Protein AF-A0A504L3K2-F1 (afdb_monomer)

Sequence (90 aa):
MTEYGGGTEDGEASGILIPLHEARNARLEQPVRFDRRELDQILRLYGRMVAANEWRDYAIDHLTDRAVFSVFRRASEVPLFQIVKDPKLA

Mean pre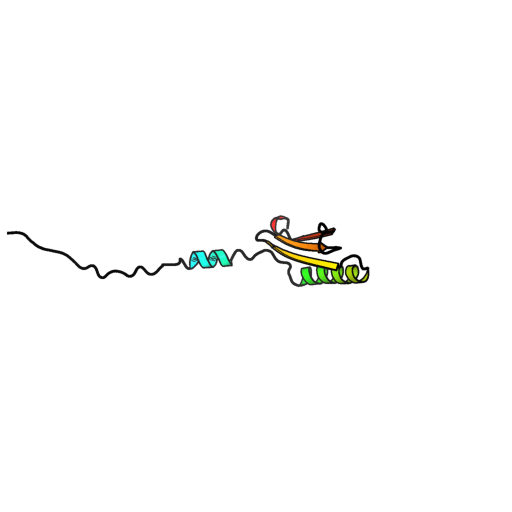dicted aligned error: 14.0 Å

pLDDT: mean 75.5, std 18.58, range [37.0, 95.25]

Secondary structure (DSSP, 8-state):
-------------------HHHHHHHTT-PPP---HHHHHHHHHHHHHHHHTT---EEEEEE-SS-EEEEEESSTTS--SEEEEE-GGG-

Nearest PDB structures (foldseek):
  5ib8-assembly2_65  TM=5.359E-01  e=2.455E+00  Thermus thermophilus HB8
  6b4v-assembly1_P  TM=4.506E-01  e=1.678E+00  Thermus thermophilus HB27
  6o90-assembly1_P  TM=4.572E-01  e=1.788E+00  Enterococcus faecalis
  6cib-assembly5_E  TM=4.798E-01  e=4.931E+00  Methanopyrus kandleri AV19
  8poc-assembly1_B  TM=3.024E-01  e=4.628E+00  Dickeya dadantii 3937

Solvent-accessible surface area (backbone atoms only — not comparable to full-atom values): 5693 Å² total; per-residue (Å²): 135,81,86,85,83,83,80,88,76,82,79,74,77,76,70,83,79,72,61,66,69,58,63,48,52,68,65,67,67,61,52,28,66,73,50,73,69,55,46,50,52,52,50,54,51,47,53,55,34,38,75,69,69,59,42,73,49,74,49,79,46,69,35,77,69,28,17,38,40,35,32,19,64,50,103,86,56,75,63,78,45,72,51,72,49,52,73,89,80,108

Foldseek 3Di:
DDDDDDDDDPPPPPDPPDPVVVVVVVVVLPFDDDDPVRVVVVVVVVVVCVVVLQFDDWDWDGGSFKIWIFTDSDPPDHGPDIDIDGPVVD

Radius of gyration: 27.26 Å; Cα contacts (8 Å, |Δi|>4): 94; chains: 1; bounding box: 62×60×64 Å

Structure (mmCIF, N/CA/C/O backbone):
data_AF-A0A504L3K2-F1
#
_entry.id   AF-A0A504L3K2-F1
#
loop_
_atom_site.group_PDB
_atom_site.id
_atom_site.type_symbol
_atom_site.label_atom_id
_atom_site.label_alt_id
_atom_site.label_comp_id
_atom_site.label_asym_id
_atom_site.label_entity_id
_atom_site.label_seq_id
_atom_site.pdbx_PDB_ins_code
_atom_site.Cartn_x
_atom_site.Cartn_y
_atom_site.Cartn_z
_atom_site.occupancy
_atom_site.B_iso_or_equiv
_atom_site.auth_seq_id
_atom_site.auth_comp_id
_atom_site.auth_asym_id
_atom_site.auth_atom_id
_atom_site.pdbx_PDB_model_num
ATOM 1 N N . MET A 1 1 ? -48.962 44.522 49.479 1.00 44.56 1 MET A N 1
ATOM 2 C CA . MET A 1 1 ? -48.953 44.714 48.017 1.00 44.56 1 MET A CA 1
ATOM 3 C C . MET A 1 1 ? -47.658 44.096 47.518 1.00 44.56 1 MET A C 1
ATOM 5 O O . MET A 1 1 ? -46.605 44.629 47.816 1.00 44.56 1 MET A O 1
ATOM 9 N N . THR A 1 2 ? -47.818 42.891 46.975 1.00 38.34 2 THR A N 1
ATOM 10 C CA . THR A 1 2 ? -46.966 42.027 46.137 1.00 38.34 2 THR A CA 1
ATOM 11 C C . THR A 1 2 ? -45.434 42.096 46.209 1.00 38.34 2 THR A C 1
ATOM 13 O O . THR A 1 2 ? -44.810 43.135 46.034 1.00 38.34 2 THR A O 1
ATOM 16 N N . GLU A 1 3 ? -44.886 40.894 46.388 1.00 43.53 3 GLU A N 1
ATOM 17 C CA . GLU A 1 3 ? -43.510 40.438 46.203 1.00 43.53 3 GLU A CA 1
ATOM 18 C C . GLU A 1 3 ? -42.881 40.850 44.864 1.00 43.53 3 GLU A C 1
ATOM 20 O O . GLU A 1 3 ? -43.563 40.903 43.844 1.00 43.53 3 GLU A O 1
ATOM 25 N N . TYR A 1 4 ? -41.554 40.998 44.853 1.00 45.62 4 TYR A N 1
ATOM 26 C CA . TYR A 1 4 ? -40.732 40.719 43.675 1.00 45.62 4 TYR A CA 1
ATOM 27 C C . TYR A 1 4 ? -39.503 39.931 44.123 1.00 45.62 4 TYR A C 1
ATOM 29 O O . TYR A 1 4 ? -38.558 40.479 44.689 1.00 45.62 4 TYR A O 1
ATOM 37 N N . GLY A 1 5 ? -39.586 38.615 43.927 1.00 39.53 5 GLY A N 1
ATOM 38 C CA . GLY A 1 5 ? -38.450 37.707 43.958 1.00 39.53 5 GLY A CA 1
ATOM 39 C C . GLY A 1 5 ? -37.676 37.698 42.636 1.00 39.53 5 GLY A C 1
ATOM 40 O O . GLY A 1 5 ? -37.989 38.439 41.705 1.00 39.53 5 GLY A O 1
ATOM 41 N N . GLY A 1 6 ? -36.694 36.796 42.579 1.00 37.56 6 GLY A N 1
ATOM 42 C CA . GLY A 1 6 ? -35.852 36.507 41.416 1.00 37.56 6 GLY A CA 1
ATOM 43 C C . GLY A 1 6 ? -34.426 36.996 41.666 1.00 37.56 6 GLY A C 1
ATOM 44 O O . GLY A 1 6 ? -34.144 38.172 41.501 1.00 37.56 6 GLY A O 1
ATOM 45 N N . GLY A 1 7 ? -33.497 36.195 42.185 1.00 37.00 7 GLY A N 1
ATOM 46 C CA . GLY A 1 7 ? -33.238 34.814 41.783 1.00 37.00 7 GLY A CA 1
ATOM 47 C C . GLY A 1 7 ? -32.189 34.833 40.674 1.00 37.00 7 GLY A C 1
ATOM 48 O O . GLY A 1 7 ? -32.526 35.009 39.514 1.00 37.00 7 GLY A O 1
ATOM 49 N N . THR A 1 8 ? -30.933 34.745 41.111 1.00 49.84 8 THR A N 1
ATOM 50 C CA . THR A 1 8 ? -29.711 34.297 40.419 1.00 49.84 8 THR A CA 1
ATOM 51 C C . THR A 1 8 ? -29.891 33.654 39.047 1.00 49.84 8 THR A C 1
ATOM 53 O O . THR A 1 8 ? -30.482 32.583 39.001 1.00 49.84 8 THR A O 1
ATOM 56 N N . GLU A 1 9 ? -29.235 34.175 38.007 1.00 41.66 9 GLU A N 1
ATOM 57 C CA . GLU A 1 9 ? -28.833 33.376 36.837 1.00 41.66 9 GLU A CA 1
ATOM 58 C C . GLU A 1 9 ? -27.501 33.922 36.291 1.00 41.66 9 GLU A C 1
ATOM 60 O O . GLU A 1 9 ? -27.440 34.624 35.282 1.00 41.66 9 GLU A O 1
ATOM 65 N N . ASP A 1 10 ? -26.411 33.630 37.013 1.00 43.97 10 ASP A N 1
ATOM 66 C CA . ASP A 1 10 ? -25.073 33.573 36.429 1.00 43.97 10 ASP A CA 1
ATOM 67 C C . ASP A 1 10 ? -25.147 32.629 35.226 1.00 43.97 10 ASP A C 1
ATOM 69 O O . ASP A 1 10 ? -25.356 31.425 35.376 1.00 43.97 10 ASP A O 1
ATOM 73 N N . GLY A 1 11 ? -25.051 33.205 34.027 1.00 47.56 11 GLY A N 1
ATOM 74 C CA . GLY A 1 11 ? -25.056 32.480 32.766 1.00 47.56 11 GLY A CA 1
ATOM 75 C C . GLY A 1 11 ? -23.902 31.492 32.736 1.00 47.56 11 GLY A C 1
ATOM 76 O O . GLY A 1 11 ? -22.769 31.853 32.416 1.00 47.56 11 GLY A O 1
ATOM 77 N N . GLU A 1 12 ? -24.212 30.246 33.086 1.00 47.41 12 GLU A N 1
ATOM 78 C CA . GLU A 1 12 ? -23.354 29.087 32.933 1.00 47.41 12 GLU A CA 1
ATOM 79 C C . GLU A 1 12 ? -22.985 28.999 31.450 1.00 47.41 12 GLU A C 1
ATOM 81 O O . GLU A 1 12 ? -23.764 28.548 30.608 1.00 47.41 12 GLU A O 1
ATOM 86 N N . ALA A 1 13 ? -21.802 29.515 31.115 1.00 52.25 13 ALA A N 1
ATOM 87 C CA . ALA A 1 13 ? -21.166 29.294 29.834 1.00 52.25 13 ALA A CA 1
ATOM 88 C C . ALA A 1 13 ? -20.999 27.783 29.699 1.00 52.25 13 ALA A C 1
ATOM 90 O O . ALA A 1 13 ? -20.052 27.204 30.233 1.00 52.25 13 ALA A O 1
ATOM 91 N N . SER A 1 14 ? -21.982 27.158 29.051 1.00 47.81 14 SER A N 1
ATOM 92 C CA . SER A 1 14 ? -22.057 25.731 28.802 1.00 47.81 14 SER A CA 1
ATOM 93 C C . SER A 1 14 ? -20.784 25.318 28.080 1.00 47.81 14 SER A C 1
ATOM 95 O O . SER A 1 14 ? -20.640 25.486 26.867 1.00 47.81 14 SER A O 1
ATOM 97 N N . GLY A 1 15 ? -19.820 24.823 28.851 1.00 57.81 15 GLY A N 1
ATOM 98 C CA . GLY A 1 15 ? -18.651 24.169 28.308 1.00 57.81 15 GLY A CA 1
ATOM 99 C C . GLY A 1 15 ? -19.159 23.021 27.455 1.00 57.81 15 GLY A C 1
ATOM 100 O O . GLY A 1 15 ? -19.947 22.204 27.923 1.00 57.81 15 GLY A O 1
ATOM 101 N N . ILE A 1 16 ? -18.752 22.982 26.189 1.00 69.00 16 ILE A N 1
ATOM 102 C CA . ILE A 1 16 ? -19.001 21.837 25.318 1.00 69.00 16 ILE A CA 1
ATOM 103 C C . ILE A 1 16 ? -18.352 20.627 26.000 1.00 69.00 16 ILE A C 1
ATOM 105 O O . ILE A 1 16 ? -17.136 20.437 25.951 1.00 69.00 16 ILE A O 1
ATOM 109 N N . LEU A 1 17 ? -19.165 19.844 26.709 1.00 62.44 17 LEU A N 1
ATOM 110 C CA . LEU A 1 17 ? -18.753 18.606 27.348 1.00 62.44 17 LEU A CA 1
ATOM 111 C C . LEU A 1 17 ? -18.588 17.574 26.237 1.00 62.44 17 LEU A C 1
ATOM 113 O O . LEU A 1 17 ? -19.541 16.895 25.873 1.00 62.44 17 LEU A O 1
ATOM 117 N N . ILE A 1 18 ? -17.386 17.479 25.666 1.00 68.44 18 ILE A N 1
ATOM 118 C CA . ILE A 1 18 ? -17.032 16.351 24.801 1.00 68.44 18 ILE A CA 1
ATOM 119 C C . ILE A 1 18 ? -16.856 15.135 25.720 1.00 68.44 18 ILE A C 1
ATOM 121 O O . ILE A 1 18 ? -15.928 15.136 26.539 1.00 68.44 18 ILE A O 1
ATOM 125 N N . PRO A 1 19 ? -17.696 14.088 25.624 1.00 66.06 19 PRO A N 1
ATOM 126 C CA . PRO A 1 19 ? -17.516 12.885 26.419 1.00 66.06 19 PRO A CA 1
ATOM 127 C C . PRO A 1 19 ? -16.186 12.226 26.032 1.00 66.06 19 PRO A C 1
ATOM 129 O O . PRO A 1 19 ? -16.038 11.647 24.956 1.00 66.06 19 PRO A O 1
ATOM 132 N N . LEU A 1 20 ? -15.185 12.293 26.916 1.00 61.06 20 LEU A N 1
ATOM 133 C CA . LEU A 1 20 ? -13.848 11.740 26.653 1.00 61.06 20 LEU A CA 1
ATOM 134 C C . LEU A 1 20 ? -13.886 10.221 26.386 1.00 61.06 20 LEU A C 1
ATOM 136 O O . LEU A 1 20 ? -13.006 9.676 25.719 1.00 61.06 20 LEU A O 1
ATOM 140 N N . HIS A 1 21 ? -14.924 9.535 26.873 1.00 62.00 21 HIS A N 1
ATOM 141 C CA . HIS A 1 21 ? -15.133 8.109 26.623 1.00 62.00 21 HIS A CA 1
ATOM 142 C C . HIS A 1 21 ? -15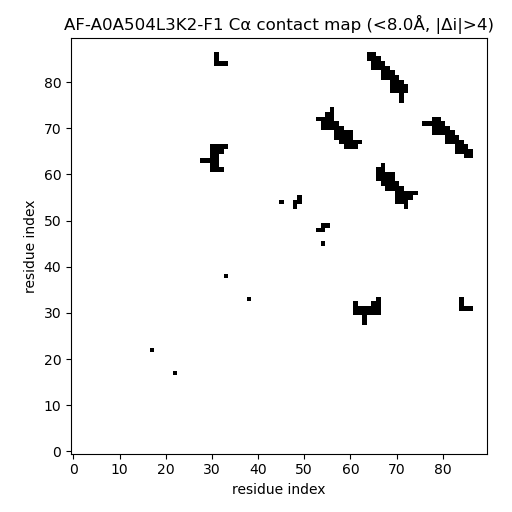.451 7.808 25.146 1.00 62.00 21 HIS A C 1
ATOM 144 O O . HIS A 1 21 ? -15.029 6.771 24.634 1.00 62.00 21 HIS A O 1
ATOM 150 N N . GLU A 1 22 ? -16.137 8.716 24.452 1.00 60.09 22 GLU A N 1
ATOM 151 C CA . GLU A 1 22 ? -16.554 8.551 23.058 1.00 60.09 22 GLU A CA 1
ATOM 152 C C . GLU A 1 22 ? -15.362 8.778 22.115 1.00 60.09 22 GLU A C 1
ATOM 154 O O . GLU A 1 22 ? -15.072 7.953 21.247 1.00 60.09 22 GLU A O 1
ATOM 159 N N . ALA A 1 23 ? -14.548 9.800 22.408 1.00 57.91 23 ALA A N 1
ATOM 160 C CA . ALA A 1 23 ? -13.262 10.028 21.744 1.00 57.91 23 ALA A CA 1
ATOM 161 C C . ALA A 1 23 ? -12.263 8.872 21.960 1.00 57.91 23 ALA A C 1
ATOM 163 O O . ALA A 1 23 ? -11.436 8.582 21.091 1.00 57.91 23 ALA A O 1
ATOM 164 N N . ARG A 1 24 ? -12.332 8.179 23.107 1.00 59.47 24 ARG A N 1
ATOM 165 C CA . ARG A 1 24 ? -11.501 6.997 23.377 1.00 59.47 24 ARG A CA 1
ATOM 166 C C . ARG A 1 24 ? -11.940 5.788 22.551 1.00 59.47 24 ARG A C 1
ATOM 168 O O . ARG A 1 24 ? -11.070 5.076 22.056 1.00 59.47 24 ARG A O 1
ATOM 175 N N . ASN A 1 25 ? -13.245 5.571 22.379 1.00 55.69 25 ASN A N 1
ATOM 176 C CA . ASN A 1 25 ? -13.767 4.459 21.578 1.00 55.69 25 ASN A CA 1
ATOM 177 C C . ASN A 1 25 ? -13.447 4.612 20.086 1.00 55.69 25 ASN A C 1
ATOM 179 O O . ASN A 1 25 ? -13.009 3.644 19.471 1.00 55.69 25 ASN A O 1
ATOM 183 N N . ALA A 1 26 ? -13.516 5.829 19.540 1.00 57.00 26 ALA A N 1
ATOM 184 C CA . ALA A 1 26 ? -13.078 6.113 18.168 1.00 57.00 26 ALA A CA 1
ATOM 185 C C . ALA A 1 26 ? -11.588 5.785 17.921 1.00 57.00 26 ALA A C 1
ATOM 187 O O . ALA A 1 26 ? -11.172 5.527 16.796 1.00 57.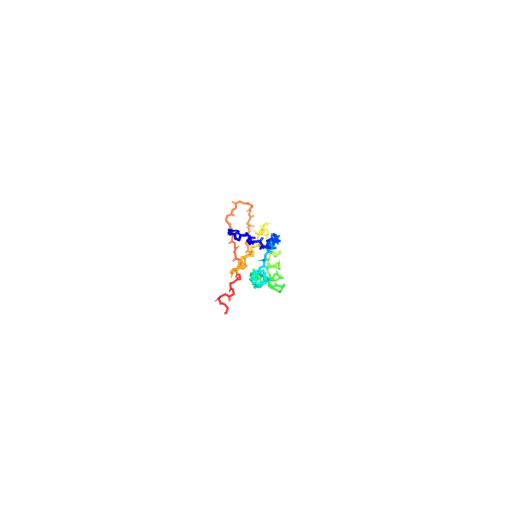00 26 ALA A O 1
ATOM 188 N N . ARG A 1 27 ? -10.762 5.765 18.978 1.00 52.22 27 ARG A N 1
ATOM 189 C CA . ARG A 1 27 ? -9.337 5.405 18.907 1.00 52.22 27 ARG A CA 1
ATOM 190 C C . ARG A 1 27 ? -9.075 3.898 19.037 1.00 52.22 27 ARG A C 1
ATOM 192 O O . ARG A 1 27 ? -7.947 3.464 18.802 1.00 52.22 27 ARG A O 1
ATOM 199 N N . LEU A 1 28 ? -10.073 3.114 19.452 1.00 55.09 28 LEU A N 1
ATOM 200 C CA . LEU A 1 28 ? -9.972 1.658 19.615 1.00 55.09 28 LEU A CA 1
ATOM 201 C C . LEU A 1 28 ? -10.303 0.895 18.330 1.00 55.09 28 LEU A C 1
ATOM 203 O O . LEU A 1 28 ? -9.828 -0.229 18.172 1.00 55.09 28 LEU A O 1
ATOM 207 N N . GLU A 1 29 ? -11.010 1.515 17.385 1.00 60.00 29 GLU A N 1
ATOM 208 C CA . GLU A 1 29 ? -11.149 1.019 16.014 1.00 60.00 29 GLU A CA 1
ATOM 209 C C . GLU A 1 29 ? -9.848 1.272 15.242 1.00 60.00 29 GLU A C 1
ATOM 211 O O . GLU A 1 29 ? -9.760 2.107 14.343 1.00 60.00 29 GLU A O 1
ATOM 216 N N . GLN A 1 30 ? -8.774 0.594 15.650 1.00 66.38 30 GLN A N 1
ATOM 217 C CA . GLN A 1 30 ? -7.529 0.630 14.899 1.00 66.38 30 GLN A CA 1
ATOM 218 C C . GLN A 1 30 ? -7.801 0.008 13.524 1.00 66.38 30 GLN A C 1
ATOM 220 O O . GLN A 1 30 ? -8.178 -1.164 13.469 1.00 66.38 30 GLN A O 1
ATOM 225 N N . PRO A 1 31 ? -7.622 0.760 12.422 1.00 72.31 31 PRO A N 1
ATOM 226 C CA . PRO A 1 31 ? -7.881 0.230 11.093 1.00 72.31 31 PRO A CA 1
ATOM 227 C C . PRO A 1 31 ? -6.982 -0.977 10.856 1.00 72.31 31 PRO A C 1
ATOM 229 O O . PRO A 1 31 ? -5.849 -1.014 11.346 1.00 72.31 31 PRO A O 1
ATOM 232 N N . VAL A 1 32 ? -7.478 -1.956 10.110 1.00 84.56 32 VAL A N 1
ATOM 233 C CA . VAL A 1 32 ? -6.738 -3.186 9.841 1.00 84.56 32 VAL A CA 1
ATOM 234 C C . VAL A 1 32 ? -5.525 -2.845 8.986 1.00 84.56 32 VAL A C 1
ATOM 236 O O . VAL A 1 32 ? -5.623 -2.180 7.952 1.00 84.56 32 VAL A O 1
ATOM 239 N N . ARG A 1 33 ? -4.346 -3.287 9.431 1.00 89.50 33 ARG A N 1
ATOM 240 C CA . ARG A 1 33 ? -3.078 -3.040 8.737 1.00 89.50 33 ARG A CA 1
ATOM 241 C C . ARG A 1 33 ? -2.279 -4.322 8.596 1.00 89.50 33 ARG A C 1
ATOM 243 O O . ARG A 1 33 ? -2.389 -5.238 9.416 1.00 89.50 33 ARG A O 1
ATOM 250 N N . PHE A 1 34 ? -1.432 -4.330 7.575 1.00 89.88 34 PHE A N 1
ATOM 251 C CA . PHE A 1 34 ? -0.348 -5.293 7.490 1.00 89.88 34 PHE A CA 1
ATOM 252 C C . PHE A 1 34 ? 0.649 -5.023 8.616 1.00 89.88 34 PHE A C 1
ATOM 254 O O . PHE A 1 34 ? 1.065 -3.879 8.826 1.00 89.88 34 PHE A O 1
ATOM 261 N N . ASP A 1 35 ? 1.023 -6.062 9.355 1.00 91.06 35 ASP A N 1
ATOM 262 C CA . ASP A 1 35 ? 2.140 -5.976 10.280 1.00 91.06 35 ASP A CA 1
ATOM 263 C C . ASP A 1 35 ? 3.467 -5.965 9.511 1.00 91.06 35 ASP A C 1
ATOM 265 O O . ASP A 1 35 ? 3.540 -6.212 8.305 1.00 91.06 35 ASP A O 1
ATOM 269 N N . ARG A 1 36 ? 4.554 -5.657 10.214 1.00 90.31 36 ARG A N 1
ATOM 270 C CA . ARG A 1 36 ? 5.867 -5.497 9.588 1.00 90.31 36 ARG A CA 1
ATOM 271 C C . ARG A 1 36 ? 6.347 -6.752 8.850 1.00 90.31 36 ARG A C 1
ATOM 273 O O . ARG A 1 36 ? 7.005 -6.614 7.824 1.00 90.31 36 ARG A O 1
ATOM 280 N N . ARG A 1 37 ? 6.059 -7.955 9.355 1.00 93.31 37 ARG A N 1
ATOM 281 C CA . ARG A 1 37 ? 6.462 -9.224 8.727 1.00 93.31 37 ARG A CA 1
ATOM 282 C C . ARG A 1 37 ? 5.636 -9.515 7.482 1.00 93.31 37 ARG A C 1
ATOM 284 O O . ARG A 1 37 ? 6.190 -10.009 6.504 1.00 93.31 37 ARG A O 1
ATOM 291 N N . GLU A 1 38 ? 4.342 -9.218 7.513 1.00 93.00 38 GLU A N 1
ATOM 292 C CA . GLU A 1 38 ? 3.468 -9.330 6.339 1.00 93.00 38 GLU A CA 1
ATOM 293 C C . GLU A 1 38 ? 3.909 -8.354 5.249 1.00 93.00 38 GLU A C 1
ATOM 295 O O . GLU A 1 38 ? 4.116 -8.753 4.104 1.00 93.00 38 GLU A O 1
ATOM 300 N N . LEU A 1 39 ? 4.140 -7.091 5.616 1.00 92.88 39 LEU A N 1
ATOM 301 C CA . LEU A 1 39 ? 4.582 -6.071 4.674 1.00 92.88 39 LEU A CA 1
ATOM 302 C C . LEU A 1 39 ? 5.951 -6.417 4.072 1.00 92.88 39 LEU A C 1
ATOM 304 O O . LEU A 1 39 ? 6.128 -6.285 2.867 1.00 92.88 39 LEU A O 1
ATOM 308 N N . ASP A 1 40 ? 6.901 -6.920 4.868 1.00 95.25 40 ASP A N 1
ATOM 309 C CA . ASP A 1 40 ? 8.209 -7.366 4.365 1.00 95.25 40 ASP A CA 1
ATOM 310 C C . ASP A 1 40 ? 8.068 -8.487 3.322 1.00 95.25 40 ASP A C 1
ATOM 312 O O . ASP A 1 40 ? 8.713 -8.453 2.275 1.00 95.25 40 ASP A O 1
ATOM 316 N N . GLN A 1 41 ? 7.174 -9.453 3.549 1.00 95.19 41 GLN A N 1
ATOM 317 C CA . GLN A 1 41 ? 6.903 -10.524 2.585 1.00 95.19 41 GLN A CA 1
ATOM 318 C C . GLN A 1 41 ? 6.268 -10.001 1.294 1.00 95.19 41 GLN A C 1
ATOM 320 O O . GLN A 1 41 ? 6.708 -10.375 0.201 1.00 95.19 41 GLN A O 1
ATOM 325 N N . ILE A 1 42 ? 5.281 -9.108 1.411 1.00 94.19 42 ILE A N 1
ATOM 326 C CA . ILE A 1 42 ? 4.628 -8.467 0.265 1.00 94.19 42 ILE A CA 1
ATOM 327 C C . ILE A 1 42 ? 5.654 -7.669 -0.548 1.00 94.19 42 ILE A C 1
ATOM 329 O O . ILE A 1 42 ? 5.733 -7.828 -1.765 1.00 94.19 42 ILE A O 1
ATOM 333 N N . LEU A 1 43 ? 6.504 -6.878 0.110 1.00 93.75 43 LEU A N 1
ATOM 334 C CA . LEU A 1 43 ? 7.524 -6.062 -0.551 1.00 93.75 43 LEU A CA 1
ATOM 335 C C . LEU A 1 43 ? 8.633 -6.905 -1.196 1.00 93.75 43 LEU A C 1
ATOM 337 O O . LEU A 1 43 ? 9.120 -6.557 -2.272 1.00 93.75 43 LEU A O 1
ATOM 341 N N . ARG A 1 44 ? 9.007 -8.048 -0.607 1.00 95.25 44 ARG A N 1
ATOM 342 C CA . ARG A 1 44 ? 9.930 -9.005 -1.246 1.00 95.25 44 ARG A CA 1
ATOM 343 C C . ARG A 1 44 ? 9.352 -9.585 -2.528 1.00 95.25 44 ARG A C 1
ATOM 345 O O . ARG A 1 44 ? 10.085 -9.742 -3.504 1.00 95.25 44 ARG A O 1
ATOM 352 N N . LEU A 1 45 ? 8.068 -9.944 -2.523 1.00 94.12 45 LEU A N 1
ATOM 353 C CA . LEU A 1 45 ? 7.383 -10.404 -3.729 1.00 94.12 45 LEU A CA 1
ATOM 354 C C . LEU A 1 45 ? 7.324 -9.276 -4.763 1.00 94.12 45 LEU A C 1
ATOM 356 O O . LEU A 1 45 ? 7.713 -9.492 -5.909 1.00 94.12 45 LEU A O 1
ATOM 360 N N . TYR A 1 46 ? 6.939 -8.075 -4.329 1.00 92.56 46 TYR A N 1
ATOM 361 C CA . TYR A 1 46 ? 6.881 -6.886 -5.172 1.00 92.56 46 TYR A CA 1
ATOM 362 C C . TYR A 1 46 ? 8.209 -6.615 -5.876 1.00 92.56 46 TYR A C 1
ATOM 364 O O . TYR A 1 46 ? 8.240 -6.518 -7.099 1.00 92.56 46 TYR A O 1
ATOM 372 N N . GLY A 1 47 ? 9.325 -6.610 -5.144 1.00 92.69 47 GLY A N 1
ATOM 373 C CA . GLY A 1 47 ? 10.653 -6.397 -5.723 1.00 92.69 47 GLY A CA 1
ATOM 374 C C . GLY A 1 47 ? 11.024 -7.422 -6.802 1.00 92.69 47 GLY A C 1
ATOM 375 O O . GLY A 1 47 ? 11.570 -7.046 -7.839 1.00 92.69 47 GLY A O 1
ATOM 376 N N . ARG A 1 48 ? 10.680 -8.706 -6.614 1.00 94.44 48 ARG A N 1
ATOM 377 C CA . ARG A 1 48 ? 10.917 -9.740 -7.640 1.00 94.44 48 ARG A CA 1
ATOM 378 C C . ARG A 1 48 ? 10.084 -9.505 -8.899 1.00 94.44 48 ARG A C 1
ATOM 380 O O . ARG A 1 48 ? 10.592 -9.666 -10.003 1.00 94.44 48 ARG A O 1
ATOM 387 N N . MET A 1 49 ? 8.829 -9.103 -8.739 1.00 92.50 49 MET A N 1
ATOM 388 C CA . MET A 1 49 ? 7.923 -8.866 -9.864 1.00 92.50 49 MET A CA 1
ATOM 389 C C . MET A 1 49 ? 8.239 -7.566 -10.613 1.00 92.50 49 MET A C 1
ATOM 391 O O . MET A 1 49 ? 8.095 -7.510 -11.833 1.00 92.50 49 MET A O 1
ATOM 395 N N . VAL A 1 50 ? 8.741 -6.543 -9.915 1.00 91.88 50 VAL A N 1
ATOM 396 C CA . VAL A 1 50 ? 9.304 -5.335 -10.538 1.00 91.88 50 VAL A CA 1
ATOM 397 C C . VAL A 1 50 ? 10.555 -5.676 -11.346 1.00 91.88 50 VAL A C 1
ATOM 399 O O . VAL A 1 50 ? 10.687 -5.215 -12.476 1.00 91.88 50 VAL A O 1
ATOM 402 N N . ALA A 1 51 ? 11.446 -6.525 -10.821 1.00 93.06 51 ALA A N 1
ATOM 403 C CA . ALA A 1 51 ? 12.625 -6.987 -11.560 1.00 93.06 51 ALA A CA 1
ATOM 404 C C . ALA A 1 51 ? 12.253 -7.793 -12.819 1.00 93.06 51 ALA A C 1
ATOM 406 O O . ALA A 1 51 ? 12.943 -7.709 -13.831 1.00 93.06 51 ALA A O 1
ATOM 407 N N . ALA A 1 52 ? 11.132 -8.518 -12.780 1.00 91.88 52 ALA A N 1
ATOM 408 C CA . ALA A 1 52 ? 10.542 -9.183 -13.942 1.00 91.88 52 ALA A CA 1
ATOM 409 C C . ALA A 1 52 ? 9.778 -8.226 -14.884 1.00 91.88 52 ALA A C 1
ATOM 411 O O . ALA A 1 52 ? 9.245 -8.668 -15.897 1.00 91.88 52 ALA A O 1
ATOM 412 N N . ASN A 1 53 ? 9.716 -6.924 -14.573 1.00 88.38 53 ASN A N 1
ATOM 413 C CA . ASN A 1 53 ? 8.977 -5.897 -15.316 1.00 88.38 53 ASN A CA 1
ATOM 414 C C . ASN A 1 53 ? 7.459 -6.180 -15.424 1.00 88.38 53 ASN A C 1
ATOM 416 O O . ASN A 1 53 ? 6.776 -5.645 -16.302 1.00 88.38 53 ASN A O 1
ATOM 420 N N . GLU A 1 54 ? 6.932 -7.001 -14.514 1.00 87.06 54 GLU A N 1
ATOM 421 C CA . GLU A 1 54 ? 5.515 -7.362 -14.433 1.00 87.06 54 GLU A CA 1
ATOM 422 C C . GLU A 1 54 ? 4.724 -6.342 -13.614 1.00 87.06 54 GLU A C 1
ATOM 424 O O . GLU A 1 54 ? 3.604 -5.985 -13.975 1.00 87.06 54 GLU A O 1
ATOM 429 N N . TRP A 1 55 ? 5.294 -5.848 -12.514 1.00 91.19 55 TRP A N 1
ATOM 430 C CA . TRP A 1 55 ? 4.637 -4.890 -11.620 1.00 91.19 55 TRP A CA 1
ATOM 431 C C . TRP A 1 55 ? 5.309 -3.524 -11.720 1.00 91.19 55 TRP A C 1
ATOM 433 O O . TRP A 1 55 ? 6.527 -3.441 -11.881 1.00 91.19 55 TRP A O 1
ATOM 443 N N . ARG A 1 56 ? 4.518 -2.449 -11.651 1.00 87.56 56 ARG A N 1
ATOM 444 C CA . ARG A 1 56 ? 5.029 -1.074 -11.783 1.00 87.56 56 ARG A CA 1
ATOM 445 C C . ARG A 1 56 ? 4.582 -0.143 -10.675 1.00 87.56 56 ARG A C 1
ATOM 447 O O . ARG A 1 56 ? 5.335 0.763 -10.336 1.00 87.56 56 ARG A O 1
ATOM 454 N N . ASP A 1 57 ? 3.380 -0.354 -10.157 1.00 88.88 57 ASP A N 1
ATOM 455 C CA . ASP A 1 57 ? 2.800 0.505 -9.136 1.00 88.88 57 ASP A CA 1
ATOM 456 C C . ASP A 1 57 ? 2.019 -0.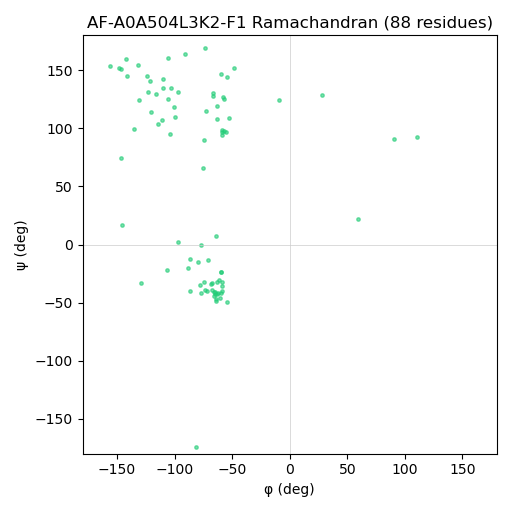323 -8.112 1.00 88.88 57 ASP A C 1
ATOM 458 O O . ASP A 1 57 ? 1.630 -1.469 -8.382 1.00 88.88 57 ASP A O 1
ATOM 462 N N . TYR A 1 58 ? 1.801 0.250 -6.934 1.00 92.00 58 TYR A N 1
ATOM 463 C CA . TYR A 1 58 ? 1.018 -0.355 -5.869 1.00 92.00 58 TYR A CA 1
ATOM 464 C C . TYR A 1 58 ? 0.265 0.694 -5.048 1.00 92.00 58 TYR A C 1
ATOM 466 O O . TYR A 1 58 ? 0.719 1.818 -4.861 1.00 92.00 58 TYR A O 1
ATOM 474 N N . ALA A 1 59 ? -0.871 0.284 -4.493 1.00 91.25 59 ALA A N 1
ATOM 475 C CA . ALA A 1 59 ? -1.611 1.045 -3.495 1.00 91.25 59 ALA A CA 1
ATOM 476 C C . ALA A 1 59 ? -1.800 0.196 -2.237 1.00 91.25 59 ALA A C 1
ATOM 478 O O . ALA A 1 59 ? -1.960 -1.025 -2.321 1.00 91.25 59 ALA A O 1
ATOM 479 N N . ILE A 1 60 ? -1.770 0.846 -1.075 1.00 92.19 6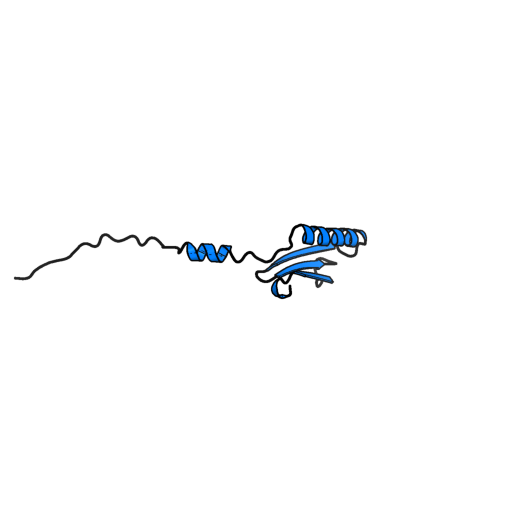0 ILE A N 1
ATOM 480 C CA . ILE A 1 60 ? -2.053 0.214 0.214 1.00 92.19 60 ILE A CA 1
ATOM 481 C C . ILE A 1 60 ? -3.233 0.938 0.841 1.00 92.19 60 ILE A C 1
ATOM 483 O O . ILE A 1 60 ? -3.115 2.098 1.232 1.00 92.19 60 ILE A O 1
ATOM 487 N N . ASP A 1 61 ? -4.343 0.228 0.975 1.00 91.12 61 ASP A N 1
ATOM 488 C CA . ASP A 1 61 ? -5.561 0.733 1.584 1.00 91.12 61 ASP A CA 1
ATOM 489 C C . ASP A 1 61 ? -5.737 0.114 2.971 1.00 91.12 61 ASP A C 1
ATOM 491 O O . ASP A 1 61 ? -5.747 -1.108 3.147 1.00 91.12 61 ASP A O 1
ATOM 495 N N . HIS A 1 62 ? -5.882 0.974 3.975 1.00 89.50 62 HIS A N 1
ATOM 496 C CA . HIS A 1 62 ? -6.192 0.585 5.347 1.00 89.50 62 HIS A CA 1
ATOM 497 C C . HIS A 1 62 ? -7.662 0.882 5.618 1.00 89.50 62 HIS A C 1
ATOM 499 O O . HIS A 1 62 ? -8.017 2.011 5.955 1.00 89.50 62 HIS A O 1
ATOM 505 N N . LEU A 1 63 ? -8.519 -0.122 5.452 1.00 86.50 63 LEU A N 1
ATOM 506 C CA . LEU A 1 63 ? -9.936 -0.004 5.767 1.00 86.50 63 LEU A CA 1
ATOM 507 C C . LEU A 1 63 ? -10.192 -0.423 7.219 1.00 86.50 63 LEU A C 1
ATOM 509 O O . LEU A 1 63 ? -9.381 -1.097 7.859 1.00 86.50 63 LEU A O 1
A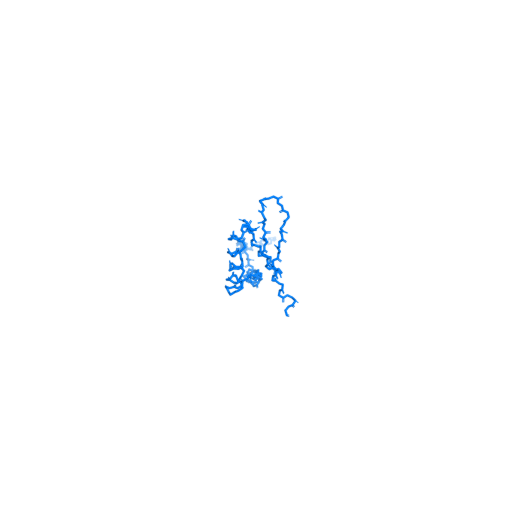TOM 513 N N . THR A 1 64 ? -11.361 -0.051 7.737 1.00 82.56 64 THR A N 1
ATOM 514 C CA . THR A 1 64 ? -11.806 -0.425 9.088 1.00 82.56 64 THR A CA 1
ATOM 515 C C . THR A 1 64 ? -11.865 -1.942 9.275 1.00 82.56 64 THR A C 1
ATOM 517 O O . THR A 1 64 ? -11.601 -2.439 10.361 1.00 82.56 64 THR A O 1
ATOM 520 N N . ASP A 1 65 ? -12.174 -2.675 8.205 1.00 85.75 65 ASP A N 1
ATOM 521 C CA . ASP A 1 65 ? -12.408 -4.121 8.239 1.00 85.75 65 ASP A CA 1
ATOM 522 C C . ASP A 1 65 ? -11.269 -4.950 7.637 1.00 85.75 65 ASP A C 1
ATOM 524 O O . ASP A 1 65 ? -11.147 -6.130 7.931 1.00 85.75 65 ASP A O 1
ATOM 528 N N . ARG A 1 66 ? -10.434 -4.358 6.777 1.00 89.81 66 ARG A N 1
ATOM 529 C CA . ARG A 1 66 ? -9.411 -5.091 6.020 1.00 89.81 66 ARG A CA 1
ATOM 530 C C . ARG A 1 66 ? -8.264 -4.193 5.584 1.00 89.81 66 ARG A C 1
ATOM 532 O O . ARG A 1 66 ? -8.460 -3.002 5.361 1.00 89.81 66 ARG A O 1
ATOM 539 N N . ALA A 1 67 ? -7.088 -4.779 5.398 1.00 92.81 67 ALA A N 1
ATOM 540 C CA . ALA A 1 67 ? -5.989 -4.123 4.694 1.00 92.81 67 ALA A CA 1
ATOM 541 C C . ALA A 1 67 ? -5.889 -4.693 3.281 1.00 92.81 67 ALA A C 1
ATOM 543 O O . ALA A 1 67 ? -5.942 -5.912 3.112 1.00 92.81 67 ALA A O 1
ATOM 544 N N . VAL A 1 68 ? -5.732 -3.839 2.275 1.00 93.00 68 VAL A N 1
ATOM 545 C CA . VAL A 1 68 ? -5.610 -4.256 0.875 1.00 93.00 68 VAL A CA 1
ATOM 546 C C . VAL A 1 68 ? -4.309 -3.716 0.308 1.00 93.00 68 VAL A C 1
ATOM 548 O O . VAL A 1 68 ? -4.001 -2.540 0.452 1.00 93.00 68 VAL A O 1
ATOM 551 N N . PHE A 1 69 ? -3.542 -4.583 -0.339 1.00 94.62 69 PHE A N 1
ATOM 552 C CA . PHE A 1 69 ? -2.399 -4.211 -1.158 1.00 94.62 69 PHE A CA 1
ATOM 553 C C . PHE A 1 69 ? -2.760 -4.500 -2.612 1.00 94.62 69 PHE A C 1
ATOM 555 O O . PHE A 1 69 ? -2.854 -5.661 -3.016 1.00 94.62 69 PHE A O 1
ATOM 562 N N . SER A 1 70 ? -3.003 -3.445 -3.380 1.00 92.62 70 SER A N 1
ATOM 563 C CA . SER A 1 70 ? -3.378 -3.522 -4.790 1.00 92.62 70 SER A CA 1
ATOM 564 C C . SER A 1 70 ? -2.147 -3.321 -5.661 1.00 92.62 70 SER A C 1
ATOM 566 O O . SER A 1 70 ? -1.393 -2.374 -5.458 1.00 92.62 70 SER A O 1
ATOM 568 N N . VAL A 1 71 ? -1.945 -4.201 -6.638 1.00 91.44 71 VAL A N 1
ATOM 569 C CA . VAL A 1 71 ? -0.815 -4.159 -7.572 1.00 91.44 71 VAL A CA 1
ATOM 570 C C . VAL A 1 71 ? -1.294 -3.778 -8.961 1.00 91.44 71 VAL A C 1
ATOM 572 O O . VAL A 1 71 ? -2.235 -4.380 -9.481 1.00 91.44 71 VAL A O 1
ATOM 575 N N . PHE A 1 72 ? -0.577 -2.866 -9.613 1.00 88.44 72 PHE A N 1
ATOM 576 C CA . PHE A 1 72 ? -0.905 -2.392 -10.952 1.00 88.44 72 PHE A CA 1
ATOM 577 C C . PHE A 1 72 ? 0.236 -2.643 -11.945 1.00 88.44 72 PHE A C 1
ATOM 579 O O . PHE A 1 72 ? 1.423 -2.452 -11.651 1.00 88.44 72 PHE A O 1
ATOM 586 N N . ARG A 1 73 ? -0.141 -3.041 -13.168 1.00 82.31 73 ARG A N 1
ATOM 587 C CA . ARG A 1 73 ? 0.780 -3.133 -14.313 1.00 82.31 73 ARG A CA 1
ATOM 588 C C . ARG A 1 73 ? 1.065 -1.769 -14.929 1.00 82.31 73 ARG A C 1
ATOM 590 O O . ARG A 1 73 ? 2.159 -1.533 -15.435 1.00 82.31 73 ARG A O 1
ATOM 597 N N . ARG A 1 74 ? 0.056 -0.897 -14.936 1.00 78.75 74 ARG A N 1
ATOM 598 C CA . ARG A 1 74 ? 0.049 0.463 -15.488 1.00 78.75 74 ARG A CA 1
ATOM 599 C C . ARG A 1 74 ? -0.900 1.322 -14.651 1.00 78.75 74 ARG A C 1
ATOM 601 O O . ARG A 1 74 ? -1.882 0.803 -14.132 1.00 78.75 74 ARG A O 1
ATOM 608 N N . ALA A 1 75 ? -0.645 2.628 -14.590 1.00 62.53 75 ALA A N 1
ATOM 609 C CA . ALA A 1 75 ? -1.368 3.603 -13.762 1.00 62.53 75 ALA A CA 1
ATOM 610 C C . ALA A 1 75 ? -2.869 3.809 -14.105 1.00 62.53 75 ALA A C 1
ATOM 612 O O . ALA A 1 75 ? -3.497 4.724 -13.582 1.00 62.53 75 ALA A O 1
ATOM 613 N N . SER A 1 76 ? -3.465 3.019 -15.007 1.00 57.84 76 SER A N 1
ATOM 614 C CA . SER A 1 76 ? -4.871 3.177 -15.431 1.00 57.84 76 SER A CA 1
ATOM 615 C C . SER A 1 76 ? -5.584 1.858 -15.751 1.00 57.84 76 SER A C 1
ATOM 617 O O . SER A 1 76 ? -6.622 1.867 -16.406 1.00 57.84 76 SER A O 1
ATOM 619 N N . GLU A 1 77 ? -5.040 0.721 -15.316 1.00 67.44 77 GLU A N 1
ATOM 620 C CA . GLU A 1 77 ? -5.694 -0.586 -15.462 1.00 67.44 77 GLU A CA 1
ATOM 621 C C . GLU A 1 77 ? -6.261 -1.072 -14.122 1.00 67.44 77 GLU A C 1
ATOM 623 O O . GLU A 1 77 ? -5.850 -0.618 -13.053 1.00 67.44 77 GLU A O 1
ATOM 628 N N . VAL A 1 78 ? -7.207 -2.014 -14.187 1.00 69.62 78 VAL A N 1
ATOM 629 C CA .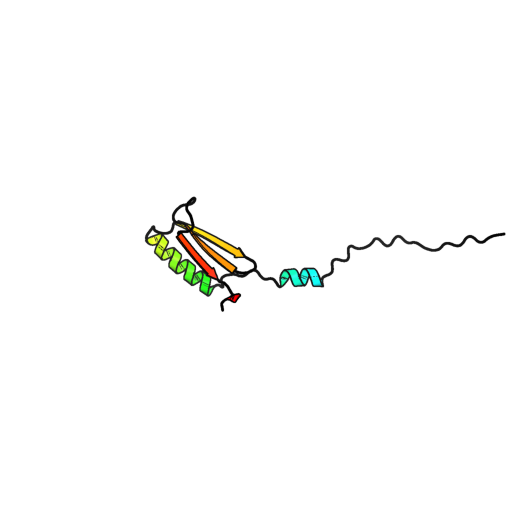 VAL A 1 78 ? -7.680 -2.751 -13.008 1.00 69.62 78 VAL A CA 1
ATOM 630 C C . VAL A 1 78 ? -6.494 -3.403 -12.282 1.00 69.62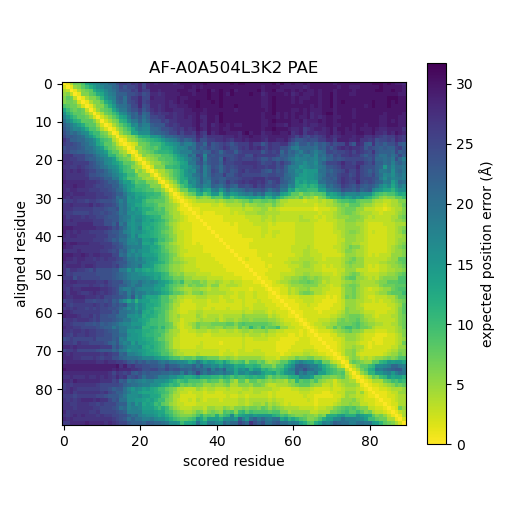 78 VAL A C 1
ATOM 632 O O . VAL A 1 78 ? -5.539 -3.829 -12.943 1.00 69.62 78 VAL A O 1
ATOM 635 N N . PRO A 1 79 ? -6.516 -3.481 -10.939 1.00 78.75 79 PRO A N 1
ATOM 636 C CA . PRO A 1 79 ? -5.437 -4.119 -10.198 1.00 78.75 79 PRO A CA 1
ATOM 637 C C . PRO A 1 79 ? -5.273 -5.568 -10.671 1.00 78.75 79 PRO A C 1
ATOM 639 O O . PRO A 1 79 ? -6.233 -6.336 -10.694 1.00 78.75 79 PRO A O 1
ATOM 642 N N . LEU A 1 80 ? -4.049 -5.934 -11.057 1.00 83.81 80 LEU A N 1
ATOM 643 C CA . LEU A 1 80 ? -3.704 -7.288 -11.505 1.00 83.81 80 LEU A CA 1
ATOM 644 C C . LEU A 1 80 ? -3.873 -8.296 -10.371 1.00 83.81 80 LEU A C 1
ATOM 646 O O . LEU A 1 80 ? -4.329 -9.417 -10.575 1.00 83.81 80 LEU A O 1
ATOM 650 N N . PHE A 1 81 ? -3.450 -7.882 -9.179 1.00 88.81 81 PHE A N 1
ATOM 651 C CA . PHE A 1 81 ? -3.460 -8.697 -7.980 1.00 88.81 81 PHE A CA 1
ATOM 652 C C . PHE A 1 81 ? -3.849 -7.837 -6.786 1.00 88.81 81 PHE A C 1
ATOM 654 O O . PHE A 1 81 ? -3.473 -6.665 -6.700 1.00 88.81 81 PHE A O 1
ATOM 661 N N . GLN A 1 82 ? -4.573 -8.447 -5.852 1.00 91.50 82 GLN A N 1
ATOM 662 C CA . GLN A 1 82 ? -4.912 -7.844 -4.572 1.00 91.50 82 GLN A CA 1
ATOM 663 C C . GLN A 1 82 ? -4.584 -8.825 -3.457 1.00 91.50 82 GLN A C 1
ATOM 665 O O . GLN A 1 82 ? -5.055 -9.961 -3.449 1.00 91.50 82 GLN A O 1
ATOM 670 N N . ILE A 1 83 ? -3.765 -8.378 -2.516 1.00 92.25 83 ILE A N 1
ATOM 671 C CA . ILE A 1 83 ? -3.460 -9.121 -1.298 1.00 92.25 83 ILE A CA 1
ATOM 672 C C . ILE A 1 83 ? -4.314 -8.493 -0.204 1.00 92.25 83 ILE A C 1
ATOM 674 O O . ILE A 1 83 ? -4.181 -7.302 0.068 1.00 92.25 83 ILE A O 1
ATOM 678 N N . VAL A 1 84 ? -5.218 -9.272 0.389 1.00 92.75 84 VAL A N 1
ATOM 679 C CA . VAL A 1 84 ? -6.177 -8.783 1.386 1.00 92.75 84 VAL A CA 1
ATOM 680 C C . VAL A 1 84 ? -5.912 -9.458 2.721 1.00 92.75 84 VAL A C 1
ATOM 682 O O . VAL A 1 84 ? -5.839 -10.683 2.799 1.00 92.75 84 VAL A O 1
ATOM 685 N N . LYS A 1 85 ? -5.798 -8.653 3.776 1.00 89.31 85 LYS A N 1
ATOM 686 C CA . LYS A 1 85 ? -5.836 -9.113 5.160 1.00 89.31 85 LYS A CA 1
ATOM 687 C C . LYS A 1 85 ? -7.225 -8.861 5.717 1.00 89.31 85 LYS A C 1
ATOM 689 O O . LYS A 1 85 ? -7.590 -7.708 5.943 1.00 89.31 85 LYS A O 1
ATOM 694 N 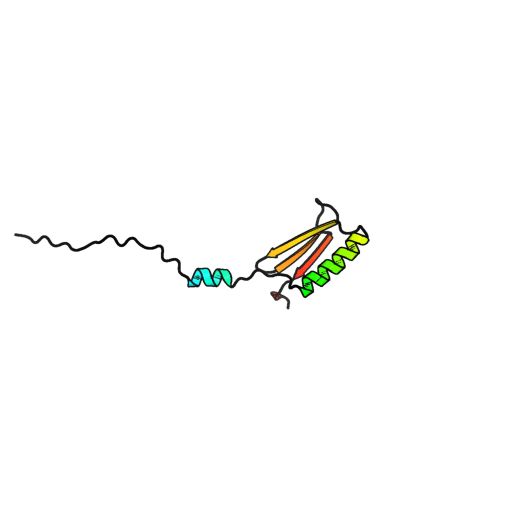N . ASP A 1 86 ? -7.961 -9.941 5.939 1.00 87.44 86 ASP A N 1
ATOM 695 C CA . ASP A 1 86 ? -9.293 -9.922 6.532 1.00 87.44 86 ASP A CA 1
ATOM 696 C C . ASP A 1 86 ? -9.239 -10.635 7.899 1.00 87.44 86 ASP A C 1
ATOM 698 O O . ASP A 1 86 ? -9.122 -11.860 7.952 1.00 87.44 86 ASP A O 1
ATOM 702 N N . PRO A 1 87 ? -9.246 -9.891 9.020 1.00 79.88 87 PRO A N 1
ATOM 703 C CA . PRO A 1 87 ? -9.125 -10.457 10.357 1.00 79.88 87 PRO A CA 1
ATOM 704 C C . PRO A 1 87 ? -10.379 -11.224 10.787 1.00 79.88 87 PRO A C 1
ATOM 706 O O . PRO A 1 87 ? -10.316 -11.943 11.778 1.00 79.88 87 PRO A O 1
ATOM 709 N N . LYS A 1 88 ? -11.510 -11.087 10.078 1.00 74.06 88 LYS A N 1
ATOM 710 C CA . LYS A 1 88 ? -12.741 -11.838 10.370 1.00 74.06 88 LYS A CA 1
ATOM 711 C C . LYS A 1 88 ? -12.712 -13.266 9.825 1.00 74.06 88 LYS A C 1
ATOM 713 O O . LYS A 1 88 ? -13.548 -14.072 10.216 1.00 74.06 88 LYS A O 1
ATOM 718 N N . LEU A 1 89 ? -11.782 -13.562 8.919 1.00 66.38 89 LEU A N 1
ATOM 719 C CA . LEU A 1 89 ? -11.584 -14.877 8.302 1.00 66.38 89 LEU A CA 1
ATOM 720 C C . LEU A 1 89 ? -10.471 -15.704 8.977 1.00 66.38 89 LEU A C 1
ATOM 722 O O . LEU A 1 89 ? -10.171 -16.795 8.493 1.00 66.38 89 LEU A O 1
ATOM 726 N N . ALA A 1 90 ? -9.852 -15.180 10.044 1.00 54.16 90 ALA A N 1
ATOM 727 C CA . ALA A 1 90 ? -8.743 -15.802 10.773 1.00 54.16 90 ALA A CA 1
ATOM 728 C C . ALA A 1 90 ? -9.201 -16.706 11.927 1.00 54.16 90 ALA A C 1
ATOM 730 O O . ALA A 1 90 ? -10.221 -16.380 12.574 1.00 54.16 90 ALA A O 1
#